Protein AF-A0A358ENC4-F1 (afdb_monomer_lite)

Foldseek 3Di:
DVVVVVVVVVVVVVVVVVVVVVVVVVVVVVVVVVVVCVVVCPVLVCLVVLLVVLLVVLVVCVVVLHLVSLVSLLVSLVSQLSVCVVVVNPVSNVVSVVSNVVSVVCSVPRDDDPDPPDPDDPPDD

Secondary structure (DSSP, 8-state):
-HHHHHHHHHHHHHHHHHHHHHHHHHHHHHHHHHHHHHHHHHHTTTHHHHHHHHHHHHHHHHHTT-THHHHHHHHHHHHHHHHHHHTT-HHHHHHHHHHHHHHHHHHHT-PPPPPS-S-------

Radius of gyration: 30.87 Å; chains: 1; bounding box: 83×47×80 Å

pLDDT: mean 75.38, std 11.19, range [50.75, 93.5]

Structure (mmCIF, N/CA/C/O backbone):
data_AF-A0A358ENC4-F1
#
_entry.id   AF-A0A358ENC4-F1
#
loop_
_atom_site.group_PDB
_atom_site.id
_atom_site.type_symbol
_atom_site.label_atom_id
_atom_site.label_alt_id
_atom_site.label_comp_id
_atom_site.label_asym_id
_atom_site.label_entity_id
_atom_site.label_seq_id
_atom_site.pdbx_PDB_ins_code
_atom_site.Cartn_x
_atom_site.Cartn_y
_atom_site.Cartn_z
_atom_site.occupancy
_atom_site.B_iso_or_equiv
_atom_site.auth_seq_id
_atom_site.auth_comp_id
_atom_site.auth_asym_id
_atom_site.auth_atom_id
_atom_site.pdbx_PDB_model_num
ATOM 1 N N . MET A 1 1 ? 61.604 30.730 -27.975 1.00 62.50 1 MET A N 1
ATOM 2 C CA . MET A 1 1 ? 60.626 30.843 -26.868 1.00 62.50 1 MET A CA 1
ATOM 3 C C . MET A 1 1 ? 59.188 30.709 -27.353 1.00 62.50 1 MET A C 1
ATOM 5 O O . MET A 1 1 ? 58.426 29.996 -26.713 1.00 62.50 1 MET A O 1
ATOM 9 N N . ASP A 1 2 ? 58.823 31.273 -28.506 1.00 69.94 2 ASP A N 1
ATOM 10 C CA . ASP A 1 2 ? 57.420 31.339 -28.967 1.00 69.94 2 ASP A CA 1
ATOM 11 C C . ASP A 1 2 ? 56.745 29.982 -29.214 1.00 69.94 2 ASP A C 1
ATOM 13 O O . ASP A 1 2 ? 55.549 29.823 -28.981 1.00 69.94 2 ASP A O 1
ATOM 17 N N . LYS A 1 3 ? 57.512 28.959 -29.614 1.00 69.62 3 LYS A N 1
ATOM 18 C CA . LYS A 1 3 ? 56.989 27.591 -29.779 1.00 69.62 3 LYS A CA 1
ATOM 19 C C . LYS A 1 3 ? 56.522 26.976 -28.452 1.00 69.62 3 LYS A C 1
ATOM 21 O O . LYS A 1 3 ? 55.513 26.281 -28.432 1.00 69.62 3 LYS A O 1
ATOM 26 N N . MET A 1 4 ? 57.218 27.278 -27.353 1.00 63.84 4 MET A N 1
ATOM 27 C CA . MET A 1 4 ? 56.889 26.770 -26.014 1.00 63.84 4 MET A CA 1
ATOM 28 C C . MET A 1 4 ? 55.648 27.473 -25.447 1.00 63.84 4 MET A C 1
ATOM 30 O O . MET A 1 4 ? 54.801 26.819 -24.845 1.00 63.84 4 MET A O 1
ATOM 34 N N . LEU A 1 5 ? 55.496 28.779 -25.707 1.00 68.56 5 LEU A N 1
ATOM 35 C CA . LEU A 1 5 ? 54.306 29.549 -25.323 1.00 68.56 5 LEU A CA 1
ATOM 36 C C . LEU A 1 5 ? 53.057 29.127 -26.106 1.00 68.56 5 LEU A C 1
ATOM 38 O O . LEU A 1 5 ? 51.984 28.982 -25.532 1.00 68.56 5 LEU A O 1
ATOM 42 N N . ASN A 1 6 ? 53.180 28.866 -27.409 1.00 75.56 6 ASN A N 1
ATOM 43 C CA . ASN A 1 6 ? 52.049 28.376 -28.201 1.00 75.56 6 ASN A CA 1
ATOM 44 C C . ASN A 1 6 ? 51.597 26.984 -27.720 1.00 75.56 6 ASN A C 1
ATOM 46 O O . ASN A 1 6 ? 50.402 26.699 -27.632 1.00 75.56 6 ASN A O 1
ATOM 50 N N . GLN A 1 7 ? 52.550 26.131 -27.338 1.00 72.62 7 GLN A N 1
ATOM 51 C CA . GLN A 1 7 ? 52.243 24.809 -26.804 1.00 72.62 7 GLN A CA 1
ATOM 52 C C . GLN A 1 7 ? 51.545 24.880 -25.438 1.00 72.62 7 GLN A C 1
ATOM 54 O O . GLN A 1 7 ? 50.552 24.179 -25.250 1.00 72.62 7 GLN A O 1
ATOM 59 N N . SER A 1 8 ? 51.991 25.744 -24.518 1.00 68.00 8 SER A N 1
ATOM 60 C CA . SER A 1 8 ? 51.341 25.903 -23.208 1.00 68.00 8 SER A CA 1
ATOM 61 C C . SER A 1 8 ? 49.936 26.507 -23.317 1.00 68.00 8 SER A C 1
ATOM 63 O O . SER A 1 8 ? 49.014 26.020 -22.662 1.00 68.00 8 SER A O 1
ATOM 65 N N . VAL A 1 9 ? 49.730 27.482 -24.210 1.00 75.19 9 VAL A N 1
ATOM 66 C CA . VAL A 1 9 ? 48.402 28.057 -24.496 1.00 75.19 9 VAL A CA 1
ATOM 67 C C . VAL A 1 9 ? 47.459 27.010 -25.097 1.00 75.19 9 VAL A C 1
ATOM 69 O O . VAL A 1 9 ? 46.301 26.914 -24.683 1.00 75.19 9 VAL A O 1
ATOM 72 N N . ARG A 1 10 ? 47.938 26.172 -26.029 1.00 73.00 10 ARG A N 1
ATOM 73 C CA . ARG A 1 10 ? 47.128 25.073 -26.587 1.00 73.00 10 ARG A CA 1
ATOM 74 C C . ARG A 1 10 ? 46.772 24.004 -25.559 1.00 73.00 10 ARG A C 1
ATOM 76 O O . ARG A 1 10 ? 45.689 23.425 -25.650 1.00 73.00 10 ARG A O 1
ATOM 83 N N . PHE A 1 11 ? 47.664 23.746 -24.607 1.00 73.06 11 PHE A N 1
ATOM 84 C CA . PHE A 1 11 ? 47.417 22.796 -23.526 1.00 73.06 11 PHE A CA 1
ATOM 85 C C . PHE A 1 11 ? 46.358 23.324 -22.557 1.00 73.06 11 PHE A C 1
ATOM 87 O O . PHE A 1 11 ? 45.404 22.614 -22.251 1.00 73.06 11 PHE A O 1
ATOM 94 N N . GLY A 1 12 ? 46.475 24.594 -22.152 1.00 73.88 12 GLY A N 1
ATOM 95 C CA . GLY A 1 12 ? 45.487 25.255 -21.300 1.00 73.88 12 GLY A CA 1
ATOM 96 C C . GLY A 1 12 ? 44.097 25.281 -21.934 1.00 73.88 12 GLY A C 1
ATOM 97 O O . GLY A 1 12 ? 43.123 24.945 -21.267 1.00 73.88 12 GLY A O 1
ATOM 98 N N . LYS A 1 13 ? 44.016 25.577 -23.240 1.00 75.94 13 LYS A N 1
ATOM 99 C CA . LYS A 1 13 ? 42.746 25.589 -23.978 1.00 75.94 13 LYS A CA 1
ATOM 100 C C . LYS A 1 13 ? 42.083 24.206 -24.037 1.00 75.94 13 LYS A C 1
ATOM 102 O O . LYS A 1 13 ? 40.906 24.088 -23.717 1.00 75.94 13 LYS A O 1
ATOM 107 N N . ASN A 1 14 ? 42.846 23.153 -24.345 1.00 78.19 14 ASN A N 1
ATOM 108 C CA . ASN A 1 14 ? 42.316 21.783 -24.318 1.00 78.19 14 ASN A CA 1
ATOM 109 C C . ASN A 1 14 ? 41.813 21.387 -22.925 1.00 78.19 14 ASN A C 1
ATOM 111 O O . ASN A 1 14 ? 40.769 20.756 -22.813 1.00 78.19 14 ASN A O 1
ATOM 115 N N . TYR A 1 15 ? 42.532 21.769 -21.867 1.00 72.25 15 TYR A N 1
ATOM 116 C CA . TYR A 1 15 ? 42.149 21.430 -20.497 1.00 72.25 15 TYR A CA 1
ATOM 117 C C . TYR A 1 15 ? 40.890 22.180 -20.040 1.00 72.25 15 TYR A C 1
ATOM 119 O O . TYR A 1 15 ? 40.026 21.612 -19.377 1.00 72.25 15 TYR A O 1
ATOM 127 N N . SER A 1 16 ? 40.743 23.453 -20.418 1.00 71.75 16 SER A N 1
ATOM 128 C CA . SER A 1 16 ? 39.500 24.186 -20.164 1.00 71.75 16 SER A CA 1
ATOM 129 C C . SER A 1 16 ? 38.319 23.589 -20.929 1.00 71.75 16 SER A C 1
ATOM 131 O O . SER A 1 16 ? 37.228 23.478 -20.372 1.00 71.75 16 SER A O 1
ATOM 133 N N . ASP A 1 17 ? 38.531 23.156 -22.173 1.00 77.81 17 ASP A N 1
ATOM 134 C CA . ASP A 1 17 ? 37.478 22.567 -23.002 1.00 77.81 17 ASP A CA 1
ATOM 135 C C . ASP A 1 17 ? 37.018 21.210 -22.443 1.00 77.81 17 ASP A C 1
ATOM 137 O O . ASP A 1 17 ? 35.814 20.958 -22.368 1.00 77.81 17 ASP A O 1
ATOM 141 N N . THR A 1 18 ? 37.937 20.368 -21.954 1.00 72.69 18 THR A N 1
ATOM 142 C CA . THR A 1 18 ? 37.582 19.085 -21.322 1.00 72.69 18 THR A CA 1
ATOM 143 C C . THR A 1 18 ? 36.842 19.268 -19.999 1.00 72.69 18 THR A C 1
ATOM 145 O O . THR A 1 18 ? 35.882 18.540 -19.742 1.00 72.69 18 THR A O 1
ATOM 148 N N . ILE A 1 19 ? 37.216 20.258 -19.180 1.00 72.12 19 ILE A N 1
ATOM 149 C CA . ILE A 1 19 ? 36.491 20.580 -17.939 1.00 72.12 19 ILE A CA 1
ATOM 150 C C . ILE A 1 19 ? 35.079 21.087 -18.249 1.00 72.12 19 ILE A C 1
ATOM 152 O O . ILE A 1 19 ? 34.119 20.656 -17.606 1.00 72.12 19 ILE A O 1
ATOM 156 N N . ASN A 1 20 ? 34.925 21.967 -19.241 1.00 70.31 20 ASN A N 1
ATOM 157 C CA . ASN A 1 20 ? 33.615 22.479 -19.641 1.00 70.31 20 ASN A CA 1
ATOM 158 C C . ASN A 1 20 ? 32.717 21.364 -20.198 1.00 70.31 20 ASN A C 1
ATOM 160 O O . ASN A 1 20 ? 31.538 21.304 -19.848 1.00 70.31 20 ASN A O 1
ATOM 164 N N . LEU A 1 21 ? 33.277 20.443 -20.989 1.00 74.44 21 LEU A N 1
ATOM 165 C CA . LEU A 1 21 ? 32.561 19.280 -21.517 1.00 74.44 21 LEU A CA 1
ATOM 166 C C . LEU A 1 21 ? 32.126 18.318 -20.397 1.00 74.44 21 LEU A C 1
ATOM 168 O O . LEU A 1 21 ? 30.972 17.892 -20.358 1.00 74.44 21 LEU A O 1
ATOM 172 N N . ALA A 1 22 ? 33.020 18.017 -19.450 1.00 67.88 22 ALA A N 1
ATOM 173 C CA . ALA A 1 22 ? 32.721 17.152 -18.307 1.00 67.88 22 ALA A CA 1
ATOM 174 C C . ALA A 1 22 ? 31.683 17.780 -17.358 1.00 67.88 22 ALA A C 1
ATOM 176 O O . ALA A 1 22 ? 30.789 17.092 -16.864 1.00 67.88 22 ALA A O 1
ATOM 177 N N . SER A 1 23 ? 31.760 19.097 -17.144 1.00 64.94 23 SER A N 1
ATOM 178 C CA . SER A 1 23 ? 30.789 19.864 -16.355 1.00 64.94 23 SER A CA 1
ATOM 179 C C . SER A 1 23 ? 29.412 19.909 -17.029 1.00 64.94 23 SER A C 1
ATOM 181 O O . SER A 1 23 ? 28.397 19.699 -16.364 1.00 64.94 23 SER A O 1
ATOM 183 N N . ALA A 1 24 ? 29.360 20.101 -18.352 1.00 62.88 24 ALA A N 1
ATOM 184 C CA . ALA A 1 24 ? 28.119 20.054 -19.126 1.00 62.88 24 ALA A CA 1
ATOM 185 C C . ALA A 1 24 ? 27.477 18.655 -19.107 1.00 62.88 24 ALA A C 1
ATOM 187 O O 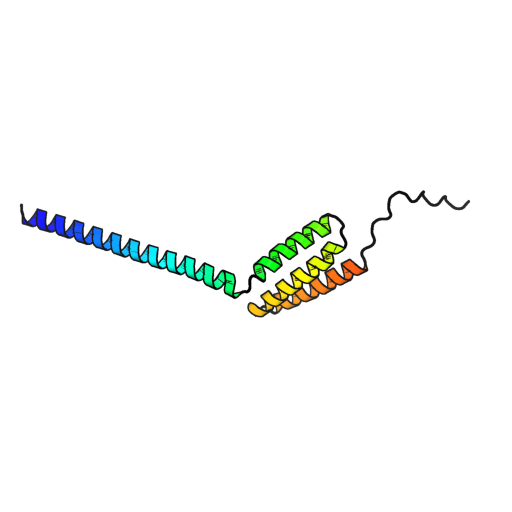. ALA A 1 24 ? 26.270 18.543 -18.904 1.00 62.88 24 ALA A O 1
ATOM 188 N N . HIS A 1 25 ? 28.277 17.590 -19.234 1.00 61.19 25 HIS A N 1
ATOM 189 C CA . HIS A 1 25 ? 27.800 16.207 -19.154 1.00 61.19 25 HIS A CA 1
ATOM 190 C C . HIS A 1 25 ? 27.276 15.847 -17.750 1.00 61.19 25 HIS A C 1
ATOM 192 O O . HIS A 1 25 ? 26.203 15.262 -17.624 1.00 61.19 25 HIS A O 1
ATOM 198 N N . SER A 1 26 ? 27.971 16.268 -16.685 1.00 63.69 26 SER A N 1
ATOM 199 C CA . SER A 1 26 ? 27.530 16.071 -15.293 1.00 63.69 26 SER A CA 1
ATOM 200 C C . SER A 1 26 ? 26.229 16.822 -14.976 1.00 63.69 26 SER A C 1
ATOM 202 O O . SER A 1 26 ? 25.314 16.264 -14.362 1.00 63.69 26 SER A O 1
ATOM 204 N N . LYS A 1 27 ? 26.094 18.067 -15.458 1.00 60.47 27 LYS A N 1
ATOM 205 C CA . LYS A 1 27 ? 24.853 18.843 -15.327 1.00 60.47 27 LYS A CA 1
ATOM 206 C C . LYS A 1 27 ? 23.709 18.234 -16.132 1.00 60.47 27 LYS A C 1
ATOM 208 O O . LYS A 1 27 ? 22.620 18.123 -15.591 1.00 60.47 27 LYS A O 1
ATOM 213 N N . GLY A 1 28 ? 23.951 17.789 -17.367 1.00 60.53 28 GLY A N 1
ATOM 214 C CA . GLY A 1 28 ? 22.938 17.111 -18.182 1.00 60.53 28 GLY A CA 1
ATOM 215 C C . GLY A 1 28 ? 22.437 15.818 -17.536 1.00 60.53 28 GLY A C 1
ATOM 216 O O . GLY A 1 28 ? 21.235 15.580 -17.497 1.00 60.53 28 GLY A O 1
ATOM 217 N N . HIS A 1 29 ? 23.336 15.033 -16.937 1.00 59.50 29 HIS A N 1
ATOM 218 C CA . HIS A 1 29 ? 22.966 13.821 -16.204 1.00 59.50 29 HIS A CA 1
ATOM 219 C C . HIS A 1 29 ? 22.203 14.134 -14.908 1.00 59.50 29 HIS A C 1
ATOM 221 O O . HIS A 1 29 ? 21.229 13.462 -14.591 1.00 59.50 29 HIS A O 1
ATOM 227 N N . SER A 1 30 ? 22.589 15.191 -14.189 1.00 60.44 30 SER A N 1
ATOM 228 C CA . SER A 1 30 ? 21.880 15.635 -12.979 1.00 60.44 30 SER A CA 1
ATOM 229 C C . SER A 1 30 ? 20.491 16.198 -13.290 1.00 60.44 30 SER A C 1
ATOM 231 O O . SER A 1 30 ? 19.556 15.935 -12.546 1.00 60.44 30 SER A O 1
ATOM 233 N N . ILE A 1 31 ? 20.337 16.939 -14.391 1.00 65.19 31 ILE A N 1
ATOM 234 C CA . ILE A 1 31 ? 19.040 17.449 -14.858 1.00 65.19 31 ILE A CA 1
ATOM 235 C C . ILE A 1 31 ? 18.158 16.279 -15.301 1.00 65.19 31 ILE A C 1
ATOM 237 O O . ILE A 1 31 ? 17.021 16.193 -14.859 1.00 65.19 31 ILE A O 1
ATOM 241 N N . CYS A 1 32 ? 18.707 15.327 -16.063 1.00 61.66 32 CYS A N 1
ATOM 242 C CA . CYS A 1 32 ? 17.995 14.112 -16.451 1.00 61.66 32 CYS A CA 1
ATOM 243 C C . CYS A 1 32 ? 17.532 13.325 -15.220 1.00 61.66 32 CYS A C 1
ATOM 245 O O . CYS A 1 32 ? 16.375 12.955 -15.154 1.00 61.66 32 CYS A O 1
ATOM 247 N N . LEU A 1 33 ? 18.378 13.144 -14.199 1.00 63.44 33 LEU A N 1
ATOM 248 C CA . LEU A 1 33 ? 17.987 12.467 -12.958 1.00 63.44 33 LEU A CA 1
ATOM 249 C C . LEU A 1 33 ? 16.924 13.231 -12.161 1.00 63.44 33 LEU A C 1
ATOM 251 O O . LEU A 1 33 ? 16.026 12.605 -11.609 1.00 63.44 33 LEU A O 1
ATOM 255 N N . MET A 1 34 ? 17.012 14.559 -12.083 1.00 61.09 34 MET A N 1
ATOM 256 C CA . MET A 1 34 ? 16.020 15.369 -11.369 1.00 61.09 34 MET A CA 1
ATOM 257 C C . MET A 1 34 ? 14.661 15.342 -12.070 1.00 61.09 34 MET A C 1
ATOM 259 O O . MET A 1 34 ? 13.647 15.231 -11.388 1.00 61.09 34 MET A O 1
ATOM 263 N N . GLU A 1 35 ? 14.635 15.385 -13.402 1.00 63.03 35 GLU A N 1
ATOM 264 C CA . GLU A 1 35 ? 13.395 15.257 -14.176 1.00 63.03 35 GLU A CA 1
ATOM 265 C C . GLU A 1 35 ? 12.864 13.819 -14.161 1.00 63.03 35 GLU A C 1
ATOM 267 O O . GLU A 1 35 ? 11.680 13.618 -13.929 1.00 63.03 35 GLU A O 1
ATOM 272 N N . TYR A 1 36 ? 13.735 12.809 -14.236 1.00 63.12 36 TYR A N 1
ATOM 273 C CA . TYR A 1 36 ? 13.361 11.394 -14.134 1.00 63.12 36 TYR A CA 1
ATOM 274 C C . TYR A 1 36 ? 12.762 11.049 -12.765 1.00 63.12 36 TYR A C 1
ATOM 276 O O . TYR A 1 36 ? 11.802 10.292 -12.678 1.00 63.12 36 TYR A O 1
ATOM 284 N N . LEU A 1 37 ? 13.300 11.610 -11.678 1.00 61.06 37 LEU A N 1
ATOM 285 C CA . LEU A 1 37 ? 12.729 11.441 -10.341 1.00 61.06 37 LEU A CA 1
ATOM 286 C C . LEU A 1 37 ? 11.386 12.162 -10.194 1.00 61.06 37 LEU A C 1
ATOM 288 O O . LEU A 1 37 ? 10.524 11.657 -9.483 1.00 61.06 37 LEU A O 1
ATOM 292 N N . LEU A 1 38 ? 11.203 13.318 -10.837 1.00 61.19 38 LEU A N 1
ATOM 293 C CA . LEU A 1 38 ? 9.949 14.073 -10.800 1.00 61.19 38 LEU A CA 1
ATOM 294 C C . LEU A 1 38 ? 8.848 13.388 -11.615 1.00 61.19 38 LEU A C 1
ATOM 296 O O . LEU A 1 38 ? 7.751 13.221 -11.090 1.00 61.19 38 LEU A O 1
ATOM 300 N N . ASP A 1 39 ? 9.144 12.936 -12.834 1.00 59.59 39 ASP A N 1
ATOM 301 C CA . ASP A 1 39 ? 8.187 12.205 -13.673 1.00 59.59 39 ASP A CA 1
ATOM 302 C C . ASP A 1 39 ? 7.792 10.863 -13.021 1.00 59.59 39 ASP A C 1
ATOM 304 O O . ASP A 1 39 ? 6.606 10.594 -12.818 1.00 59.59 39 ASP A O 1
ATOM 308 N N . HIS A 1 40 ? 8.760 10.075 -12.526 1.00 59.06 40 HIS A N 1
ATOM 309 C CA . HIS A 1 40 ? 8.456 8.789 -11.871 1.00 59.06 40 HIS A CA 1
ATOM 310 C C . HIS A 1 40 ? 7.841 8.914 -10.470 1.00 59.06 40 HIS A C 1
ATOM 312 O O . HIS A 1 40 ? 7.161 7.992 -10.016 1.00 59.06 40 HIS A O 1
ATOM 318 N N . ALA A 1 41 ? 8.045 10.030 -9.759 1.00 52.66 41 ALA A N 1
ATOM 319 C CA . ALA A 1 41 ? 7.400 10.254 -8.460 1.00 52.66 41 ALA A CA 1
ATOM 320 C C . ALA A 1 41 ? 5.877 10.431 -8.583 1.00 52.66 41 ALA A C 1
ATOM 322 O O . ALA A 1 41 ? 5.150 10.146 -7.625 1.00 52.66 41 ALA A O 1
ATOM 323 N N . PHE A 1 42 ? 5.394 10.876 -9.748 1.00 52.75 42 PHE A N 1
ATOM 324 C CA . PHE A 1 42 ? 3.971 11.084 -10.018 1.00 52.75 42 PHE A CA 1
ATOM 325 C C . PHE A 1 42 ? 3.339 9.993 -10.893 1.00 52.75 42 PHE A C 1
ATOM 327 O O . PHE A 1 42 ? 2.119 9.828 -10.827 1.00 52.75 42 PHE A O 1
ATOM 334 N N . ASP A 1 43 ? 4.129 9.187 -11.608 1.00 50.75 43 ASP A N 1
ATOM 335 C CA . ASP A 1 43 ? 3.620 8.089 -12.448 1.00 50.75 43 ASP A CA 1
ATOM 336 C C . ASP A 1 43 ? 2.873 6.996 -11.655 1.00 50.75 43 ASP A C 1
ATOM 338 O O . ASP A 1 43 ? 1.910 6.410 -12.151 1.00 50.75 43 ASP A O 1
ATOM 342 N N . PHE A 1 44 ? 3.216 6.782 -10.378 1.00 53.56 44 PHE A N 1
ATOM 343 C CA . PHE A 1 44 ? 2.497 5.869 -9.469 1.00 53.56 44 PHE A CA 1
ATOM 344 C C . PHE A 1 44 ? 1.377 6.568 -8.662 1.00 53.56 44 PHE A C 1
ATOM 346 O O . PHE A 1 44 ? 1.052 6.166 -7.536 1.00 53.56 44 PHE A O 1
ATOM 353 N N . TYR A 1 45 ? 0.776 7.636 -9.207 1.00 58.25 45 TYR A N 1
ATOM 354 C CA . TYR A 1 45 ? -0.432 8.304 -8.681 1.00 58.25 45 TYR A CA 1
ATOM 355 C C . TYR A 1 45 ? -0.351 8.790 -7.215 1.00 58.25 45 TYR A C 1
ATOM 357 O O . TYR A 1 45 ? -1.379 9.010 -6.572 1.00 58.25 45 TYR A O 1
ATOM 365 N N . GLY A 1 46 ? 0.848 8.918 -6.632 1.00 60.00 46 GLY A N 1
ATOM 366 C CA . GLY A 1 46 ? 1.007 9.199 -5.199 1.00 60.00 46 GLY A CA 1
ATOM 367 C C . GLY A 1 46 ? 0.422 8.113 -4.280 1.00 60.00 46 GLY A C 1
ATOM 368 O O . GLY A 1 46 ? 0.296 8.337 -3.076 1.00 60.00 46 GLY A O 1
ATOM 369 N N . CYS A 1 47 ? 0.073 6.937 -4.819 1.00 65.31 47 CYS A N 1
ATOM 370 C CA . CYS A 1 47 ? -0.518 5.833 -4.062 1.00 65.31 47 CYS A CA 1
ATOM 371 C C . CYS A 1 47 ? 0.460 5.258 -3.035 1.00 65.31 47 CYS A C 1
ATOM 373 O O . CYS A 1 47 ? 0.031 4.894 -1.946 1.00 65.31 47 CYS A O 1
ATOM 375 N N . ASP A 1 48 ? 1.757 5.213 -3.350 1.00 73.00 48 ASP A N 1
ATOM 376 C CA . ASP A 1 48 ? 2.802 4.740 -2.431 1.00 73.00 48 ASP A CA 1
ATOM 377 C C . ASP A 1 48 ? 2.993 5.705 -1.242 1.00 73.00 48 ASP A C 1
ATOM 379 O O . ASP A 1 48 ? 2.943 5.312 -0.075 1.00 73.00 48 ASP A O 1
ATOM 383 N N . TRP A 1 49 ? 3.049 7.010 -1.525 1.00 79.88 49 TRP A N 1
ATOM 384 C CA . TRP A 1 49 ? 3.073 8.062 -0.504 1.00 79.88 49 TRP A CA 1
ATOM 385 C C . TRP A 1 49 ? 1.812 8.054 0.365 1.00 79.88 49 TRP A C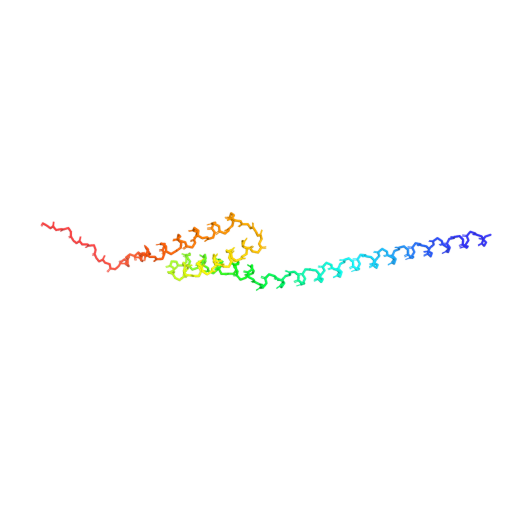 1
ATOM 387 O O . TRP A 1 49 ? 1.896 8.144 1.594 1.00 79.88 49 TRP A O 1
ATOM 397 N N . ALA A 1 50 ? 0.639 7.904 -0.254 1.00 78.19 50 ALA A N 1
ATOM 398 C CA . ALA A 1 50 ? -0.617 7.761 0.466 1.00 78.19 50 ALA A CA 1
ATOM 399 C C . ALA A 1 50 ? -0.613 6.494 1.338 1.00 78.19 50 ALA A C 1
ATOM 401 O O . ALA A 1 50 ? -0.938 6.584 2.522 1.00 78.19 50 ALA A O 1
ATOM 402 N N . ALA A 1 51 ? -0.188 5.341 0.809 1.00 82.12 51 ALA A N 1
ATOM 403 C CA . ALA A 1 51 ? -0.093 4.081 1.549 1.00 82.12 51 ALA A CA 1
ATOM 404 C C . ALA A 1 51 ? 0.759 4.238 2.811 1.00 82.12 51 ALA A C 1
ATOM 406 O O . ALA A 1 51 ? 0.33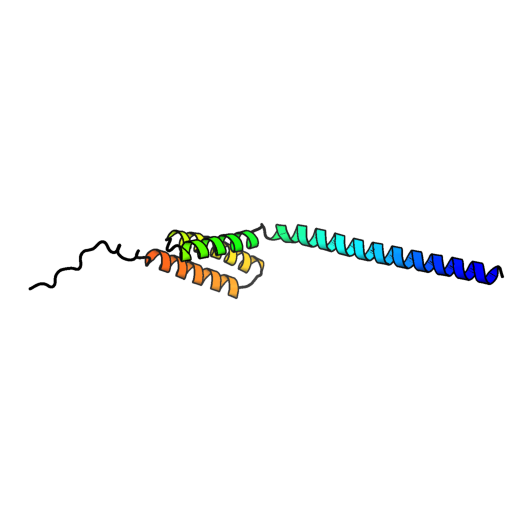7 3.835 3.898 1.00 82.12 51 ALA A O 1
ATOM 407 N N . MET A 1 52 ? 1.922 4.880 2.686 1.00 85.38 52 MET A N 1
ATOM 408 C CA . MET A 1 52 ? 2.835 5.147 3.797 1.00 85.38 52 MET A CA 1
ATOM 409 C C . MET A 1 52 ? 2.190 6.034 4.868 1.00 85.38 52 MET A C 1
ATOM 411 O O . MET A 1 52 ? 2.177 5.673 6.048 1.00 85.38 52 MET A O 1
ATOM 415 N N . ILE A 1 53 ? 1.578 7.153 4.469 1.00 86.94 53 ILE A N 1
ATOM 416 C CA . ILE A 1 53 ? 0.905 8.074 5.397 1.00 86.94 53 ILE A CA 1
ATOM 417 C C . ILE A 1 53 ? -0.262 7.374 6.106 1.00 86.94 53 ILE A C 1
ATOM 419 O O . ILE A 1 53 ? -0.354 7.419 7.335 1.00 86.94 53 ILE A O 1
ATOM 423 N N . PHE A 1 54 ? -1.125 6.673 5.367 1.00 84.25 54 PHE A N 1
ATOM 424 C CA . PHE A 1 54 ? -2.243 5.927 5.948 1.00 84.25 54 PHE A CA 1
ATOM 425 C C . PHE A 1 54 ? -1.765 4.809 6.882 1.00 84.25 54 PHE A C 1
ATOM 427 O O . PHE A 1 54 ? -2.378 4.589 7.929 1.00 84.25 54 PHE A O 1
ATOM 434 N N . THR A 1 55 ? -0.649 4.148 6.566 1.00 86.62 55 THR A N 1
ATOM 435 C CA . THR A 1 55 ? -0.048 3.127 7.436 1.00 86.62 55 THR A CA 1
ATOM 436 C C . THR A 1 55 ? 0.407 3.742 8.760 1.00 86.62 55 THR A C 1
ATOM 438 O O . THR A 1 55 ? 0.060 3.221 9.821 1.00 86.62 55 THR A O 1
ATOM 441 N N . PHE A 1 56 ? 1.100 4.884 8.736 1.00 87.75 56 PHE A N 1
ATOM 442 C CA . PHE A 1 56 ? 1.517 5.569 9.964 1.00 87.75 56 PHE A CA 1
ATOM 443 C C . PHE A 1 56 ? 0.334 6.083 10.786 1.00 87.75 56 PHE A C 1
ATOM 445 O O . PHE A 1 56 ? 0.308 5.900 12.004 1.00 87.75 56 PHE A O 1
ATOM 452 N N . ILE A 1 57 ? -0.675 6.670 10.136 1.00 86.88 57 ILE A N 1
ATOM 453 C CA . ILE A 1 57 ? -1.898 7.133 10.806 1.00 86.88 57 ILE A CA 1
ATOM 454 C C . ILE A 1 57 ? -2.661 5.948 11.424 1.00 86.88 57 ILE A C 1
ATOM 456 O O . ILE A 1 57 ? -3.215 6.072 12.521 1.00 86.88 57 ILE A O 1
ATOM 460 N N . SER A 1 58 ? -2.687 4.791 10.755 1.00 85.19 58 SER A N 1
ATOM 461 C CA . SER A 1 58 ? -3.274 3.559 11.291 1.00 85.19 58 SER A CA 1
ATOM 462 C C . SER A 1 58 ? -2.523 3.098 12.538 1.00 85.19 58 SER A C 1
ATOM 464 O O . SER A 1 58 ? -3.153 2.878 13.574 1.00 85.19 58 SER A O 1
ATOM 466 N N . LEU A 1 59 ? -1.189 3.041 12.474 1.00 85.31 59 LEU A N 1
ATOM 467 C CA . LEU A 1 59 ? -0.337 2.603 13.582 1.00 85.31 59 LEU A CA 1
ATOM 468 C C . LEU A 1 59 ? -0.470 3.523 14.803 1.00 85.31 59 LEU A C 1
ATOM 470 O O . LEU A 1 59 ? -0.603 3.047 15.932 1.00 85.31 59 LEU A O 1
ATOM 474 N N . TYR A 1 60 ? -0.504 4.836 14.570 1.00 86.75 60 TYR A N 1
ATOM 475 C CA . TYR A 1 60 ? -0.695 5.840 15.613 1.00 86.75 60 TYR A CA 1
ATOM 476 C C . TYR A 1 60 ? -2.041 5.670 16.330 1.00 86.75 60 TYR A C 1
ATOM 478 O O . TYR A 1 60 ? -2.107 5.631 17.560 1.00 86.75 60 TYR A O 1
ATOM 486 N N . GLN A 1 61 ? -3.127 5.496 15.574 1.00 80.56 61 GLN A N 1
ATOM 487 C CA . GLN A 1 61 ? -4.455 5.287 16.155 1.00 80.56 61 GLN A CA 1
ATOM 488 C C . GLN A 1 61 ? -4.588 3.947 16.880 1.00 80.56 61 GLN A C 1
ATOM 490 O O . GLN A 1 61 ? -5.290 3.877 17.893 1.00 80.56 61 GLN A O 1
ATOM 495 N N . LEU A 1 62 ? -3.905 2.904 16.399 1.00 79.94 62 LEU A N 1
ATOM 496 C CA . LEU A 1 62 ? -3.847 1.611 17.076 1.00 79.94 62 LEU A CA 1
ATOM 497 C C . LEU A 1 62 ? -3.140 1.731 18.433 1.00 79.94 62 LEU A C 1
ATOM 499 O O . LEU A 1 62 ? -3.636 1.210 19.433 1.00 79.94 62 LEU A O 1
ATOM 503 N N . GLY A 1 63 ? -2.039 2.490 18.487 1.00 76.44 63 GLY A N 1
ATOM 504 C CA . GLY A 1 63 ? -1.343 2.832 19.731 1.00 76.44 63 GLY A CA 1
ATOM 505 C C . GLY A 1 63 ? -2.221 3.618 20.709 1.00 76.44 63 GLY A C 1
ATOM 506 O O . GLY A 1 63 ? -2.199 3.358 21.910 1.00 76.44 63 GLY A O 1
ATOM 507 N N . ASN A 1 64 ? -3.082 4.500 20.195 1.00 80.06 64 ASN A N 1
ATOM 508 C CA . ASN A 1 64 ? -4.051 5.256 20.992 1.00 80.06 64 ASN A CA 1
ATOM 509 C C . ASN A 1 64 ? -5.301 4.439 21.405 1.00 80.06 64 ASN A C 1
ATOM 511 O O . ASN A 1 64 ? -6.287 5.010 21.870 1.00 80.06 64 ASN A O 1
ATOM 515 N N . LYS A 1 65 ? -5.306 3.109 21.208 1.00 74.50 65 LYS A N 1
ATOM 516 C CA . LYS A 1 65 ? -6.455 2.210 21.451 1.00 74.50 65 LYS A CA 1
ATOM 517 C C . LYS A 1 65 ? -7.751 2.655 20.748 1.00 74.50 65 LYS A C 1
ATOM 519 O O . LYS A 1 65 ? -8.856 2.388 21.230 1.00 74.50 65 LYS A O 1
ATOM 524 N N . SER A 1 66 ? -7.636 3.316 19.597 1.00 75.31 66 SER A N 1
ATOM 525 C CA . SER A 1 66 ? -8.788 3.739 18.805 1.00 75.31 66 SER A CA 1
ATOM 526 C C . SER A 1 66 ? -9.198 2.656 17.814 1.00 75.31 66 SER A C 1
ATOM 528 O O . SER A 1 66 ? -8.372 2.146 17.055 1.00 75.31 66 SER A O 1
ATOM 530 N N . ARG A 1 67 ? -10.505 2.368 17.748 1.00 75.06 67 ARG A N 1
ATOM 531 C CA . ARG A 1 67 ? -11.081 1.478 16.725 1.00 75.06 67 ARG A CA 1
ATOM 532 C C . ARG A 1 67 ? -10.738 1.971 15.321 1.00 75.06 67 ARG A C 1
ATOM 534 O O . ARG A 1 67 ? -10.379 1.161 14.475 1.00 75.06 67 ARG A O 1
ATOM 541 N N . MET A 1 68 ? -10.750 3.292 15.102 1.00 80.38 68 MET A N 1
ATOM 542 C CA . MET A 1 68 ? -10.475 3.929 13.804 1.00 80.38 68 MET A CA 1
ATOM 543 C C . MET A 1 68 ? -9.129 3.512 13.186 1.00 80.38 68 MET A C 1
ATOM 545 O O . MET A 1 68 ? -9.019 3.487 11.960 1.00 80.38 68 MET A O 1
ATOM 549 N N . GLY A 1 69 ? -8.159 3.069 13.998 1.00 82.44 69 GLY A N 1
ATOM 550 C CA . GLY A 1 69 ? -6.877 2.541 13.526 1.00 82.44 69 GLY A CA 1
ATOM 551 C C . GLY A 1 69 ? -7.004 1.361 12.560 1.00 82.44 69 GLY A C 1
ATOM 552 O O . GLY A 1 69 ? -6.289 1.346 11.556 1.00 82.44 69 GLY A O 1
ATOM 553 N N . PHE A 1 70 ? -7.948 0.432 12.769 1.00 85.19 70 PHE A N 1
ATOM 554 C CA . PHE A 1 70 ? -8.115 -0.687 11.830 1.00 85.19 70 PHE A CA 1
ATOM 555 C C . PHE A 1 70 ? -8.793 -0.272 10.518 1.00 85.19 70 PHE A C 1
ATOM 557 O O . PHE A 1 70 ? -8.425 -0.790 9.470 1.00 85.19 70 PHE A O 1
ATOM 564 N N . LEU A 1 71 ? -9.746 0.676 10.535 1.00 86.00 71 LEU A N 1
ATOM 565 C CA . LEU A 1 71 ? -10.374 1.190 9.301 1.00 86.00 71 LEU A CA 1
ATOM 566 C C . LEU A 1 71 ? -9.340 1.878 8.408 1.00 86.00 71 LEU A C 1
ATOM 568 O O . LEU A 1 71 ? -9.235 1.574 7.222 1.00 86.00 71 LEU A O 1
ATOM 572 N N . VAL A 1 72 ? -8.542 2.768 8.999 1.00 87.25 72 VAL A N 1
ATOM 573 C CA . VAL A 1 72 ? -7.446 3.450 8.298 1.00 87.25 72 VAL A CA 1
ATOM 574 C C . VAL A 1 72 ? -6.407 2.437 7.814 1.00 87.25 72 VAL A C 1
ATOM 576 O O . VAL A 1 72 ? -5.887 2.556 6.709 1.00 87.25 72 VAL A O 1
ATOM 579 N N . GLY A 1 73 ? -6.164 1.389 8.596 1.00 87.06 73 GLY A N 1
ATOM 580 C CA . GLY A 1 73 ? -5.267 0.304 8.229 1.00 87.06 73 GLY A CA 1
ATOM 581 C C . GLY A 1 73 ? -5.749 -0.561 7.060 1.00 87.06 73 GLY A C 1
ATOM 582 O O . GLY A 1 73 ? -4.931 -1.008 6.256 1.00 87.06 73 GLY A O 1
ATOM 583 N N . ILE A 1 74 ? -7.062 -0.765 6.913 1.00 87.62 74 ILE A N 1
ATOM 584 C CA . ILE A 1 74 ? -7.652 -1.408 5.729 1.00 87.62 74 ILE A CA 1
ATOM 585 C C . ILE A 1 74 ? -7.409 -0.540 4.494 1.00 87.62 74 ILE A C 1
ATOM 587 O O . ILE A 1 74 ? -6.911 -1.049 3.495 1.00 87.62 74 ILE A O 1
ATOM 591 N N . VAL A 1 75 ? -7.687 0.765 4.578 1.00 87.94 75 VAL A N 1
ATOM 592 C CA . VAL A 1 75 ? -7.446 1.708 3.471 1.00 87.94 75 VAL A CA 1
ATOM 593 C C . VAL A 1 75 ? -5.967 1.718 3.073 1.00 87.94 75 VAL A C 1
ATOM 595 O O . VAL A 1 75 ? -5.654 1.623 1.889 1.00 87.94 75 VAL A O 1
ATOM 598 N N . ALA A 1 76 ? -5.055 1.727 4.049 1.00 88.25 76 ALA A N 1
ATOM 599 C CA . ALA A 1 76 ? -3.618 1.629 3.797 1.00 88.25 76 ALA A CA 1
ATOM 600 C C . ALA A 1 76 ? -3.249 0.356 3.017 1.00 88.25 76 ALA A C 1
ATOM 602 O O . ALA A 1 76 ? -2.513 0.418 2.036 1.00 88.25 76 ALA A O 1
ATOM 603 N N . ASN A 1 77 ? -3.785 -0.802 3.418 1.00 89.50 77 ASN A N 1
ATOM 604 C CA . ASN A 1 77 ? -3.495 -2.063 2.738 1.00 89.50 77 ASN A CA 1
ATOM 605 C C . ASN A 1 77 ? -4.158 -2.176 1.357 1.00 89.50 77 ASN A C 1
ATOM 607 O O . ASN A 1 77 ? -3.639 -2.891 0.507 1.00 89.50 77 ASN A O 1
ATOM 611 N N . VAL A 1 78 ? -5.254 -1.458 1.095 1.00 87.06 78 VAL A N 1
ATOM 612 C CA . VAL A 1 78 ? -5.810 -1.335 -0.264 1.00 87.06 78 VAL A CA 1
ATOM 613 C C . VAL A 1 78 ? -4.838 -0.575 -1.169 1.00 87.06 78 VAL A C 1
ATOM 615 O O . VAL A 1 78 ? -4.600 -1.007 -2.294 1.00 87.06 78 VAL A O 1
ATOM 618 N N . PHE A 1 79 ? -4.208 0.495 -0.675 1.00 85.31 79 PHE A N 1
ATOM 619 C CA . PHE A 1 79 ? -3.153 1.179 -1.429 1.00 85.31 79 PHE A CA 1
ATOM 620 C C . PHE A 1 79 ? -1.914 0.294 -1.630 1.00 85.31 79 PHE A C 1
ATOM 622 O O . PHE A 1 79 ? -1.396 0.235 -2.744 1.00 85.31 79 PHE A O 1
ATOM 629 N N . TRP A 1 80 ? -1.494 -0.469 -0.613 1.00 84.88 80 TRP A N 1
ATOM 630 C CA . TRP A 1 80 ? -0.409 -1.453 -0.757 1.00 84.88 80 TRP A CA 1
ATOM 631 C C . TRP A 1 80 ? -0.734 -2.569 -1.755 1.00 84.88 80 TRP A C 1
ATOM 633 O O . TRP A 1 80 ? 0.146 -2.993 -2.501 1.00 84.88 80 TRP A O 1
ATOM 643 N N . PHE A 1 81 ? -1.992 -3.007 -1.827 1.00 86.88 81 PHE A N 1
ATOM 644 C CA . PHE A 1 81 ? -2.444 -3.975 -2.824 1.00 86.88 81 PHE A CA 1
ATOM 645 C C . PHE A 1 81 ? -2.356 -3.397 -4.243 1.00 86.88 81 PHE A C 1
ATOM 647 O O . PHE A 1 81 ? -1.807 -4.043 -5.134 1.00 86.88 81 PHE A O 1
ATOM 654 N N . SER A 1 82 ? -2.835 -2.165 -4.447 1.00 85.06 82 SER A N 1
ATOM 655 C CA . SER A 1 82 ? -2.729 -1.455 -5.730 1.00 85.06 82 SER A CA 1
ATOM 656 C C . SER A 1 82 ? -1.275 -1.212 -6.145 1.00 85.06 82 SER A C 1
ATOM 658 O O . SER A 1 82 ? -0.954 -1.257 -7.332 1.00 85.06 82 SER A O 1
ATOM 660 N N . TYR A 1 83 ? -0.380 -0.983 -5.183 1.00 82.94 83 TYR A N 1
ATOM 661 C CA . TYR A 1 83 ? 1.060 -0.914 -5.429 1.00 82.94 83 TYR A CA 1
ATOM 662 C C . TYR A 1 83 ? 1.646 -2.287 -5.799 1.00 82.94 83 TYR A C 1
ATOM 664 O O . TYR A 1 83 ? 2.407 -2.407 -6.757 1.00 82.94 83 TYR A O 1
ATOM 672 N N . GLY A 1 84 ? 1.243 -3.349 -5.094 1.00 83.25 84 GLY A N 1
ATOM 673 C CA . GLY A 1 84 ? 1.597 -4.731 -5.428 1.00 83.25 84 GLY A CA 1
ATOM 674 C C . GLY A 1 84 ? 1.177 -5.126 -6.845 1.00 83.25 84 GLY A C 1
ATOM 675 O O . GLY A 1 84 ? 1.935 -5.804 -7.529 1.00 83.25 84 GLY A O 1
ATOM 676 N N . TYR A 1 85 ? 0.017 -4.647 -7.300 1.00 81.94 85 TYR A N 1
ATOM 677 C CA . TYR A 1 85 ? -0.457 -4.853 -8.669 1.00 81.94 85 TYR A CA 1
ATOM 678 C C . TYR A 1 85 ? 0.418 -4.135 -9.703 1.00 81.94 85 TYR A C 1
ATOM 680 O O . TYR A 1 85 ? 0.821 -4.741 -10.684 1.00 81.94 85 TYR A O 1
ATOM 688 N N . GLN A 1 86 ? 0.770 -2.867 -9.469 1.00 78.38 86 GLN A N 1
ATOM 689 C CA . GLN A 1 86 ? 1.630 -2.113 -10.394 1.00 78.38 86 GLN A CA 1
ATOM 690 C C . GLN A 1 86 ? 3.079 -2.630 -10.438 1.00 78.38 86 GLN A C 1
ATOM 692 O O . GLN A 1 86 ? 3.786 -2.400 -11.412 1.00 78.38 86 GLN A O 1
ATOM 697 N N . THR A 1 87 ? 3.528 -3.317 -9.386 1.00 82.69 87 THR A N 1
ATOM 698 C CA . THR A 1 87 ? 4.861 -3.938 -9.306 1.00 82.69 87 THR A CA 1
ATOM 699 C C . THR A 1 87 ? 4.862 -5.420 -9.703 1.00 82.69 87 THR A C 1
ATOM 701 O O . THR A 1 87 ? 5.881 -6.087 -9.527 1.00 82.69 87 THR A O 1
ATOM 704 N N . ASP A 1 88 ? 3.732 -5.949 -10.198 1.00 83.88 88 ASP A N 1
ATOM 705 C CA . ASP A 1 88 ? 3.517 -7.366 -10.545 1.00 83.88 88 ASP A CA 1
ATOM 706 C C . ASP A 1 88 ? 3.904 -8.357 -9.421 1.00 83.88 88 ASP A C 1
ATOM 708 O O . ASP A 1 88 ? 4.241 -9.525 -9.642 1.00 83.88 88 ASP A O 1
ATOM 712 N N . SER A 1 89 ? 3.832 -7.908 -8.164 1.00 84.06 89 SER A N 1
ATOM 713 C CA . SER A 1 89 ? 4.220 -8.691 -6.993 1.00 84.06 89 SER A CA 1
ATOM 714 C C . SER A 1 89 ? 3.012 -9.379 -6.362 1.00 84.06 89 SER A C 1
ATOM 716 O O . SER A 1 89 ? 2.368 -8.866 -5.440 1.00 84.06 89 SER A O 1
ATOM 718 N N . ILE A 1 90 ? 2.743 -10.608 -6.813 1.00 89.62 90 ILE A N 1
ATOM 719 C CA . ILE A 1 90 ? 1.677 -11.473 -6.272 1.00 89.62 90 ILE A CA 1
ATOM 720 C C . ILE A 1 90 ? 1.839 -11.676 -4.756 1.00 89.62 90 ILE A C 1
ATOM 722 O O . ILE A 1 90 ? 0.853 -11.708 -4.018 1.00 89.62 90 ILE A O 1
ATOM 726 N N . ALA A 1 91 ? 3.083 -11.772 -4.274 1.00 91.38 91 ALA A N 1
ATOM 727 C CA . ALA A 1 91 ? 3.378 -11.906 -2.850 1.00 91.38 91 ALA A CA 1
ATOM 728 C C . ALA A 1 91 ? 2.893 -10.688 -2.051 1.00 91.38 91 ALA A C 1
ATOM 730 O O . ALA A 1 91 ? 2.272 -10.850 -0.998 1.00 91.38 91 ALA A O 1
ATOM 731 N N . ASN A 1 92 ? 3.126 -9.477 -2.570 1.00 86.25 92 ASN A N 1
ATOM 732 C CA . ASN A 1 92 ? 2.686 -8.250 -1.917 1.00 86.25 92 ASN A CA 1
ATOM 733 C C . ASN A 1 92 ? 1.154 -8.148 -1.913 1.00 86.25 92 ASN A C 1
ATOM 735 O O . ASN A 1 92 ? 0.554 -7.885 -0.875 1.00 86.25 92 ASN A O 1
ATOM 739 N N . MET A 1 93 ? 0.512 -8.476 -3.038 1.00 89.06 93 MET A N 1
ATOM 740 C CA . MET A 1 93 ? -0.951 -8.500 -3.151 1.00 89.06 93 MET A CA 1
ATOM 741 C C . MET A 1 93 ? -1.593 -9.476 -2.153 1.00 89.06 93 MET A C 1
ATOM 743 O O . MET A 1 93 ? -2.548 -9.124 -1.456 1.00 89.06 93 MET A O 1
ATOM 747 N N . PHE A 1 94 ? -1.055 -10.693 -2.037 1.00 93.06 94 PHE A N 1
ATOM 748 C CA . PHE A 1 94 ? -1.561 -11.684 -1.089 1.00 93.06 94 PHE A CA 1
ATOM 749 C C . PHE A 1 94 ? -1.359 -11.238 0.365 1.00 93.06 94 PHE A C 1
ATOM 751 O O . PHE A 1 94 ? -2.275 -11.356 1.182 1.00 93.06 94 PHE A O 1
ATOM 758 N N . CYS A 1 95 ? -0.191 -10.671 0.680 1.00 91.81 95 CYS A N 1
ATOM 759 C CA . CYS A 1 95 ? 0.103 -10.117 1.998 1.00 91.81 95 CYS A CA 1
ATOM 760 C C . CYS A 1 95 ? -0.903 -9.022 2.378 1.00 91.81 95 CYS A C 1
ATOM 762 O O . CYS A 1 95 ? -1.576 -9.133 3.406 1.00 91.81 95 CYS A O 1
ATOM 764 N N . SER A 1 96 ? -1.080 -8.013 1.520 1.00 90.75 96 SER A N 1
ATOM 765 C CA . SER A 1 96 ? -2.024 -6.919 1.757 1.00 90.75 96 SER A CA 1
ATOM 766 C C . SER A 1 96 ? -3.451 -7.429 1.956 1.00 90.75 96 SER A C 1
ATOM 768 O O . SER A 1 96 ? -4.144 -6.971 2.864 1.00 90.75 96 SER A O 1
ATOM 770 N N . PHE A 1 97 ? -3.883 -8.427 1.180 1.00 92.25 97 PHE A N 1
ATOM 771 C CA . PHE A 1 97 ? -5.203 -9.039 1.337 1.00 92.25 97 PHE A CA 1
ATOM 772 C C . PHE A 1 97 ? -5.383 -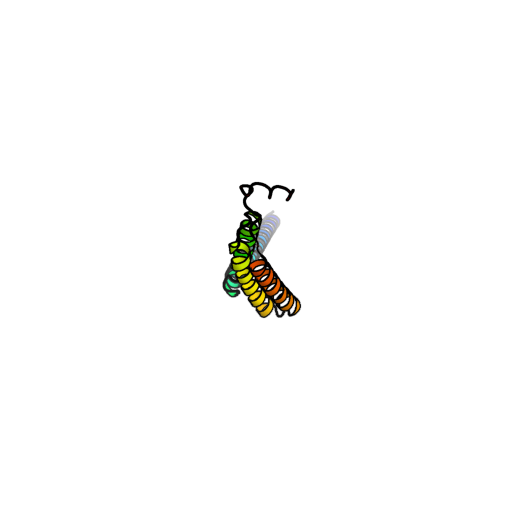9.712 2.707 1.00 92.25 97 PHE A C 1
ATOM 774 O O . PHE A 1 97 ? -6.369 -9.463 3.406 1.00 92.25 97 PHE A O 1
ATOM 781 N N . VAL A 1 98 ? -4.410 -10.520 3.135 1.00 93.50 98 VAL A N 1
ATOM 782 C CA . VAL A 1 98 ? -4.441 -11.181 4.449 1.00 93.50 98 VAL A CA 1
ATOM 783 C C . VAL A 1 98 ? -4.465 -10.149 5.578 1.00 93.50 98 VAL A C 1
ATOM 785 O O . VAL A 1 98 ? -5.240 -10.292 6.530 1.00 93.50 98 VAL A O 1
ATOM 788 N N . VAL A 1 99 ? -3.675 -9.080 5.464 1.00 90.69 99 VAL A N 1
ATOM 789 C CA . VAL A 1 99 ? -3.646 -8.003 6.461 1.00 90.69 99 VAL A CA 1
ATOM 790 C C . VAL A 1 99 ? -4.982 -7.258 6.509 1.00 90.69 99 VAL A C 1
ATOM 792 O O . VAL A 1 99 ? -5.467 -6.989 7.607 1.00 90.69 99 VAL A O 1
ATOM 795 N N . ILE A 1 100 ? -5.643 -7.003 5.373 1.00 91.62 100 ILE A N 1
ATOM 796 C CA . ILE A 1 100 ? -7.009 -6.445 5.342 1.00 91.62 100 ILE A CA 1
ATOM 797 C C . ILE A 1 100 ? -7.973 -7.337 6.132 1.00 91.62 100 ILE A C 1
ATOM 799 O O . ILE A 1 100 ? -8.724 -6.838 6.974 1.00 91.62 100 ILE A O 1
ATOM 803 N N . CYS A 1 101 ? -7.935 -8.656 5.920 1.00 90.75 101 CYS A N 1
ATOM 804 C CA . CYS A 1 101 ? -8.781 -9.595 6.658 1.00 90.75 101 CYS A CA 1
ATOM 805 C C . CYS A 1 101 ? -8.490 -9.581 8.166 1.00 90.75 101 CYS A C 1
ATOM 807 O O . CYS A 1 101 ? -9.422 -9.599 8.977 1.00 90.75 101 CYS A O 1
ATOM 809 N N . LEU A 1 102 ? -7.214 -9.522 8.554 1.00 88.88 102 LEU A N 1
ATOM 810 C CA . LEU A 1 102 ? -6.800 -9.430 9.955 1.00 88.88 102 LEU A CA 1
ATOM 811 C C . LEU A 1 102 ? -7.262 -8.123 10.599 1.00 88.88 102 LEU A C 1
ATOM 813 O O . LEU A 1 102 ? -7.802 -8.160 11.703 1.00 88.88 102 LEU A O 1
ATOM 817 N N . GLN A 1 103 ? -7.122 -6.992 9.908 1.00 87.75 103 GLN A N 1
ATOM 818 C CA . GLN A 1 103 ? -7.591 -5.687 10.380 1.00 87.75 103 GLN A CA 1
ATOM 819 C C . GLN A 1 103 ? -9.117 -5.677 10.531 1.00 87.75 103 GLN A C 1
ATOM 821 O O . GLN A 1 103 ? -9.635 -5.220 11.548 1.00 87.75 103 GLN A O 1
ATOM 826 N N . ALA A 1 104 ? -9.851 -6.262 9.579 1.00 87.06 104 ALA A N 1
ATOM 827 C CA . ALA A 1 104 ? -11.305 -6.397 9.659 1.00 87.06 104 ALA A CA 1
ATOM 828 C C . ALA A 1 104 ? -11.745 -7.297 10.829 1.00 87.06 104 ALA A C 1
ATOM 830 O O . ALA A 1 104 ? -12.722 -6.995 11.523 1.00 87.06 104 ALA A O 1
ATOM 831 N N . ARG A 1 105 ? -11.018 -8.391 11.088 1.00 86.25 105 ARG A N 1
ATOM 832 C CA . ARG A 1 105 ? -11.249 -9.252 12.257 1.00 86.25 105 ARG A CA 1
ATOM 833 C C . ARG A 1 105 ? -10.909 -8.529 13.563 1.00 86.25 105 ARG A C 1
ATOM 835 O O . ARG A 1 105 ? -11.675 -8.633 14.517 1.00 86.25 105 ARG A O 1
ATOM 842 N N . GLY A 1 106 ? -9.803 -7.788 13.595 1.00 84.19 106 GLY A N 1
ATOM 843 C CA . GLY A 1 106 ? -9.377 -6.963 14.725 1.00 84.19 106 GLY A CA 1
ATOM 844 C C . GLY A 1 106 ? -10.411 -5.897 15.071 1.00 84.19 106 GLY A C 1
ATOM 845 O O . GLY A 1 106 ? -10.780 -5.774 16.234 1.00 84.19 106 GLY A O 1
ATOM 846 N N . TRP A 1 107 ? -10.977 -5.234 14.059 1.00 84.06 107 TRP A N 1
ATOM 847 C CA . TRP A 1 107 ? -12.086 -4.295 14.226 1.00 84.06 107 TRP A CA 1
ATOM 848 C C . TRP A 1 107 ? -13.318 -4.959 14.857 1.00 84.06 107 TRP A C 1
ATOM 850 O O . TRP A 1 107 ? -13.888 -4.419 15.803 1.00 84.06 107 TRP A O 1
ATOM 860 N N . LYS A 1 108 ? -13.730 -6.139 14.365 1.00 82.44 108 LYS A N 1
ATOM 861 C CA . LYS A 1 108 ? -14.901 -6.867 14.896 1.00 82.44 108 LYS A CA 1
ATOM 862 C C . LYS A 1 108 ? -14.703 -7.355 16.331 1.00 82.44 108 LYS A C 1
ATOM 864 O O . LYS A 1 108 ? -15.638 -7.300 17.120 1.00 82.44 108 LYS A O 1
ATOM 869 N N . ASN A 1 109 ? -13.499 -7.812 16.667 1.00 80.19 109 ASN A N 1
ATOM 870 C CA . ASN A 1 109 ? -13.177 -8.336 17.995 1.00 80.19 109 ASN A CA 1
ATOM 871 C C . ASN A 1 109 ? -12.705 -7.255 18.980 1.00 80.19 109 ASN A C 1
ATOM 873 O O . ASN A 1 109 ? -12.295 -7.587 20.097 1.00 80.19 109 ASN A O 1
ATOM 877 N N . TRP A 1 110 ? -12.748 -5.977 18.593 1.00 77.31 110 TRP A N 1
ATOM 878 C CA . TRP A 1 110 ? -12.278 -4.891 19.439 1.00 77.31 110 TRP A CA 1
ATOM 879 C C . TRP A 1 110 ? -13.251 -4.599 20.584 1.00 77.31 110 TRP A C 1
ATOM 881 O O . TRP A 1 110 ? -14.205 -3.825 20.457 1.00 77.31 110 TRP A O 1
ATOM 891 N N . HIS A 1 111 ? -12.957 -5.175 21.743 1.00 72.31 111 HIS A N 1
ATOM 892 C CA . HIS A 1 111 ? -13.586 -4.817 23.004 1.00 72.31 111 HIS A CA 1
ATOM 893 C C . HIS A 1 111 ? -12.759 -3.709 23.654 1.00 72.31 111 HIS A C 1
ATOM 895 O O . HIS A 1 111 ? -11.546 -3.844 23.818 1.00 72.31 111 HIS A O 1
ATOM 901 N N . LEU A 1 112 ? -13.403 -2.590 24.006 1.00 65.50 112 LEU A N 1
ATOM 902 C CA . LEU A 1 112 ? -12.742 -1.634 24.891 1.00 65.50 112 LEU A CA 1
ATOM 903 C C . LEU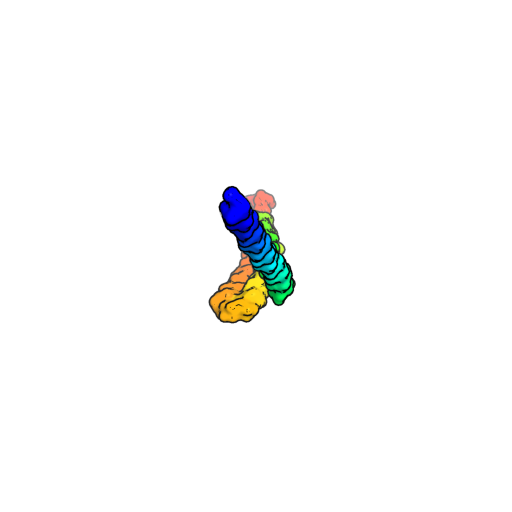 A 1 112 ? -12.495 -2.355 26.222 1.00 65.50 112 LEU A C 1
ATOM 905 O O . LEU A 1 112 ? -13.394 -3.074 26.669 1.00 65.50 112 LEU A O 1
ATOM 909 N N . PRO A 1 113 ? -11.321 -2.184 26.856 1.00 62.09 113 PRO A N 1
ATOM 910 C CA . PRO A 1 113 ? -11.145 -2.666 28.215 1.00 62.09 113 PRO A CA 1
ATOM 911 C C . PRO A 1 113 ? -12.291 -2.100 29.066 1.00 62.09 113 PRO A C 1
ATOM 913 O O . PRO A 1 113 ?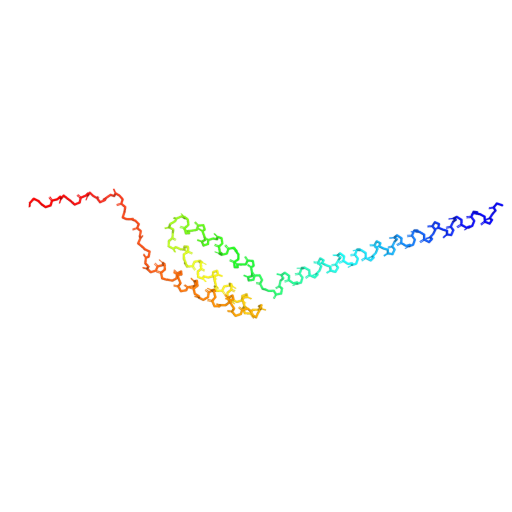 -12.628 -0.921 28.889 1.00 62.09 113 PRO A O 1
ATOM 916 N N . PRO A 1 114 ? -12.925 -2.918 29.925 1.00 58.62 114 PRO A N 1
ATOM 917 C CA . PRO A 1 114 ? -13.978 -2.430 30.801 1.00 58.62 114 PRO A CA 1
ATOM 918 C C . PRO A 1 114 ? -13.437 -1.206 31.539 1.00 58.62 114 PRO A C 1
ATOM 920 O O . PRO A 1 114 ? -12.334 -1.243 32.089 1.00 58.62 114 PRO A O 1
ATOM 923 N N . SER A 1 115 ? -14.166 -0.087 31.484 1.00 59.56 115 SER A N 1
ATOM 924 C CA . SER A 1 115 ? -13.815 1.069 32.302 1.00 59.56 115 SER A CA 1
ATOM 925 C C . SER A 1 115 ? -13.749 0.578 33.743 1.00 59.56 115 SER A C 1
ATOM 927 O O . SER A 1 115 ? -14.703 -0.061 34.187 1.00 59.56 115 SER A O 1
ATOM 929 N N . ASN A 1 116 ? -12.662 0.876 34.453 1.00 61.12 116 ASN A N 1
ATOM 930 C CA . ASN A 1 116 ? -12.383 0.473 35.838 1.00 61.12 116 ASN A CA 1
ATOM 931 C C . ASN A 1 116 ? -13.391 1.030 36.884 1.00 61.12 116 ASN A C 1
ATOM 933 O O . ASN A 1 116 ? -13.077 1.175 38.055 1.00 61.12 116 ASN A O 1
ATOM 937 N N . ASN A 1 117 ? -14.602 1.379 36.447 1.00 61.47 117 ASN A N 1
ATOM 938 C CA . ASN A 1 117 ? -15.727 1.898 37.215 1.00 61.47 117 ASN A CA 1
ATOM 939 C C . ASN A 1 117 ? -16.841 0.839 37.350 1.00 61.47 117 ASN A C 1
ATOM 941 O O . ASN A 1 117 ? -18.011 1.182 37.509 1.00 61.47 117 ASN A O 1
ATOM 945 N N . GLN A 1 118 ? -16.518 -0.447 37.197 1.00 59.31 118 GLN A N 1
ATOM 946 C CA . GLN A 1 118 ? -17.412 -1.530 37.597 1.00 59.31 118 GLN A CA 1
ATOM 947 C C . GLN A 1 118 ? -16.977 -1.958 38.999 1.00 59.31 118 GLN A C 1
ATOM 949 O O . GLN A 1 118 ? -15.886 -2.515 39.115 1.00 59.31 118 GLN A O 1
ATOM 954 N N . PRO A 1 119 ? -17.751 -1.654 40.061 1.00 64.69 119 PRO A N 1
ATOM 955 C CA . PRO A 1 119 ? -17.480 -2.237 41.364 1.00 64.69 119 PRO A CA 1
ATOM 956 C C . PRO A 1 119 ? -17.480 -3.758 41.198 1.00 64.69 119 PRO A C 1
ATOM 958 O O . PRO A 1 119 ? -18.383 -4.316 40.574 1.00 64.69 119 PRO A O 1
ATOM 961 N N . GLU A 1 120 ? -16.408 -4.384 41.678 1.00 70.56 120 GLU A N 1
ATOM 962 C CA . GLU A 1 120 ? -16.203 -5.829 41.696 1.00 70.56 120 GLU A CA 1
ATOM 963 C C . GLU A 1 120 ? -17.513 -6.529 42.098 1.00 70.56 120 GLU A C 1
ATOM 965 O O . GLU A 1 120 ? -18.118 -6.121 43.097 1.00 70.56 120 GLU A O 1
ATOM 970 N N . PRO A 1 121 ? -18.018 -7.512 41.324 1.00 70.25 121 PRO A N 1
ATOM 971 C CA . PRO A 1 121 ? -19.209 -8.241 41.726 1.00 70.25 121 PRO A CA 1
ATOM 972 C C . PRO A 1 121 ? -18.907 -8.891 43.072 1.00 70.25 121 PRO A C 1
ATOM 974 O O . PRO A 1 121 ? -18.010 -9.729 43.159 1.00 70.25 121 PRO A O 1
ATOM 977 N N . LEU A 1 122 ? -19.622 -8.459 44.115 1.00 74.44 122 LEU A N 1
ATOM 978 C CA . LEU A 1 122 ? -19.498 -9.038 45.445 1.00 74.44 122 LEU A CA 1
ATOM 979 C C . LEU A 1 122 ? -19.637 -10.563 45.321 1.00 74.44 122 LEU A C 1
ATOM 981 O O . LEU A 1 122 ? -20.562 -11.018 44.635 1.00 74.44 122 LEU A O 1
ATOM 985 N N . PRO A 1 123 ? -18.730 -11.347 45.933 1.00 72.06 123 PRO A N 1
ATOM 986 C CA . PRO A 1 123 ? -18.862 -12.794 45.948 1.00 72.06 123 PRO A CA 1
ATOM 987 C C . PRO A 1 123 ? -20.243 -13.132 46.510 1.00 72.06 123 PRO A C 1
ATOM 989 O O . PRO A 1 123 ? -20.634 -12.604 47.549 1.00 72.06 123 PRO A O 1
ATOM 992 N N . ALA A 1 124 ? -21.001 -13.945 45.774 1.00 75.25 124 ALA A N 1
ATOM 993 C CA . ALA A 1 124 ? -22.285 -14.434 46.247 1.00 75.25 124 ALA A CA 1
ATOM 994 C C . ALA A 1 124 ? -22.034 -15.246 47.528 1.00 75.25 124 ALA A C 1
ATOM 996 O O . ALA A 1 124 ? -21.311 -16.244 47.470 1.00 75.25 124 ALA A O 1
ATOM 997 N N . GLU A 1 125 ? -22.560 -14.757 48.657 1.00 63.50 125 GLU A N 1
ATOM 998 C CA . GLU A 1 125 ? -22.661 -15.510 49.917 1.00 63.50 125 GLU A CA 1
ATOM 999 C C . GLU A 1 125 ? -23.440 -16.818 49.731 1.00 63.50 125 GLU A C 1
ATOM 1001 O O . GLU A 1 125 ? -24.429 -16.824 48.955 1.00 63.50 125 GLU A O 1
#

Sequence (125 aa):
MDKMLNQSVRFGKNYSDTINLASAHSKGHSICLMEYLLDHAFDFYGCDWAAMIFTFISLYQLGNKSRMGFLVGIVANVFWFSYGYQTDSIANMFCSFVVICLQARGWKNWHLPPSNNQPEPLPAE